Protein AF-A0A2V5UMM6-F1 (afdb_monomer)

Secondary structure (DSSP, 8-state):
------B----SS-GGGGGGGGG-TT-B--HHHHHHHHTSSS--EEEEEHHHHHHHHHH-----EEEEE-SSEEEEESS--

pLDDT: mean 70.71, std 19.83, range [33.72, 91.81]

Foldseek 3Di:
DDDQAADEDDDDDVPVCVVVPVPDPDRYDYNVRVVVVLPDPDKDKDKDFPVVVVCCVVPDPQDWDFPDDDPTITITISDDD

Nearest PDB structures (foldseek):
  5f15-assembly1_A  TM=7.119E-01  e=1.779E-03  Cupriavidus metallidurans CH34
  4xpl-assembly1_A  TM=7.220E-01  e=1.502E+00  Campylobacter jejuni subsp. jejuni PT14
  4xpk-assembly1_A  TM=7.169E-01  e=1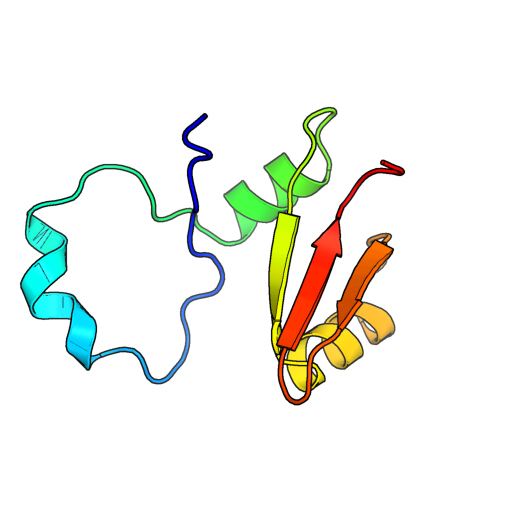.721E+00  Campylobacter jejuni subsp. jejuni PT14
  4zbp-assembly1_B  TM=4.934E-01  e=1.721E+00  Arabidopsis thaliana
  2oh1-assembly3_C  TM=5.429E-01  e=7.691E+00  Listeria monocytogenes serotype 4b str. F2365

Radius of gyration: 13.65 Å; Cα contacts (8 Å, |Δi|>4): 75; chains: 1; bounding box: 30×27×37 Å

Mean predicted aligned error: 10.33 Å

Solvent-accessible surface area (backbone atoms only — not comparable to full-atom values): 5323 Å² total; per-residue (Å²): 139,88,75,92,76,68,54,66,71,94,79,84,89,66,74,88,55,58,90,68,50,90,77,60,88,85,43,74,43,57,58,68,60,46,54,56,46,49,73,40,94,56,85,42,77,47,80,42,44,48,71,57,49,53,49,49,62,75,75,44,92,67,73,76,37,79,75,49,71,62,96,59,38,32,34,31,26,59,56,92,129

Sequence (81 aa):
MQRPVAVVGWKGNLQFGVEVNERSGGWMTDDASFWKRWNSPATVHMLTEKTTYEKLRSESSFKFRVVTQGLYDVLLSNKIT

Structure (mmCIF, N/CA/C/O backbone):
data_AF-A0A2V5UMM6-F1
#
_entry.id   AF-A0A2V5UMM6-F1
#
loop_
_atom_site.group_PDB
_atom_site.id
_atom_site.type_symbol
_atom_site.label_atom_id
_atom_site.label_alt_id
_atom_site.label_comp_id
_atom_site.label_asym_id
_atom_site.label_entity_id
_atom_site.label_seq_id
_atom_site.pdbx_PDB_ins_code
_atom_site.Cartn_x
_atom_site.Cartn_y
_atom_site.Cartn_z
_atom_site.occupancy
_atom_site.B_iso_or_equiv
_atom_site.auth_seq_id
_atom_site.auth_comp_id
_atom_site.auth_asym_id
_atom_site.auth_atom_id
_atom_site.pdbx_PDB_model_num
ATOM 1 N N . MET A 1 1 ? -17.531 -5.401 -14.723 1.00 41.81 1 MET A N 1
ATOM 2 C CA . MET A 1 1 ? -17.200 -4.276 -13.818 1.00 41.81 1 MET A CA 1
ATOM 3 C C . MET A 1 1 ? -15.785 -3.813 -14.125 1.00 41.81 1 MET A C 1
ATOM 5 O O . MET A 1 1 ? -14.882 -4.633 -14.053 1.00 41.81 1 MET A O 1
ATOM 9 N N . GLN A 1 2 ? -15.595 -2.549 -14.504 1.00 48.00 2 GLN A N 1
ATOM 10 C CA . GLN A 1 2 ? -14.272 -1.955 -14.731 1.00 48.00 2 GLN A CA 1
ATOM 11 C C . GLN A 1 2 ? -13.832 -1.245 -13.443 1.00 48.00 2 GLN A C 1
ATOM 13 O O . GLN A 1 2 ? -14.608 -0.479 -12.875 1.00 48.00 2 GLN A O 1
ATOM 18 N N . ARG A 1 3 ? -12.625 -1.537 -12.943 1.00 55.12 3 ARG A N 1
ATOM 19 C CA . ARG A 1 3 ? -12.037 -0.853 -11.781 1.00 55.12 3 ARG A CA 1
ATOM 20 C C . ARG A 1 3 ? -10.919 0.062 -12.287 1.00 55.12 3 ARG A C 1
ATOM 22 O O . ARG A 1 3 ? -10.050 -0.442 -12.996 1.00 55.12 3 ARG A O 1
ATOM 29 N N . PRO A 1 4 ? -10.923 1.365 -11.964 1.00 61.41 4 PRO A N 1
ATOM 30 C CA . PRO A 1 4 ? -9.852 2.256 -12.390 1.00 61.41 4 PRO A CA 1
ATOM 31 C C . PRO A 1 4 ? -8.546 1.851 -11.697 1.00 61.41 4 PRO A C 1
ATOM 33 O O . PRO A 1 4 ? -8.502 1.740 -10.470 1.00 61.41 4 PRO A O 1
ATOM 36 N N . VAL A 1 5 ? -7.498 1.619 -12.487 1.00 60.06 5 VAL A N 1
ATOM 37 C CA . VAL A 1 5 ? -6.130 1.388 -12.006 1.00 60.06 5 VAL A CA 1
ATOM 38 C C . VAL A 1 5 ? -5.371 2.703 -12.145 1.00 60.06 5 VAL A C 1
ATOM 40 O O . VAL A 1 5 ? -5.376 3.298 -13.219 1.00 60.06 5 VAL A O 1
ATOM 43 N N . ALA A 1 6 ? -4.750 3.161 -11.059 1.00 59.31 6 ALA A N 1
ATOM 44 C CA . ALA A 1 6 ? -3.904 4.350 -11.045 1.00 59.31 6 ALA A CA 1
ATOM 45 C C . ALA A 1 6 ? -2.475 3.959 -10.657 1.00 59.31 6 ALA A C 1
ATOM 47 O O . ALA A 1 6 ? -2.288 3.109 -9.784 1.00 59.31 6 ALA A O 1
ATOM 48 N N . VAL A 1 7 ? -1.486 4.572 -11.307 1.00 56.94 7 VAL A N 1
ATOM 49 C CA . VAL A 1 7 ? -0.056 4.331 -11.051 1.00 56.94 7 VAL A CA 1
ATOM 50 C C . VAL A 1 7 ? 0.487 5.438 -10.144 1.00 56.94 7 VAL A C 1
ATOM 52 O O . VAL A 1 7 ? 0.157 6.609 -10.340 1.00 56.94 7 VAL A O 1
ATOM 55 N N . VAL A 1 8 ? 1.292 5.058 -9.147 1.00 55.19 8 VAL A N 1
ATOM 56 C CA . VAL A 1 8 ? 1.810 5.926 -8.072 1.00 55.19 8 VAL A CA 1
ATOM 57 C C . VAL A 1 8 ? 3.287 5.606 -7.830 1.00 55.19 8 VAL A C 1
ATOM 59 O O . VAL A 1 8 ? 3.663 4.442 -7.947 1.00 55.19 8 VAL A O 1
ATOM 62 N N . GLY A 1 9 ? 4.118 6.595 -7.475 1.00 50.88 9 GLY A N 1
ATOM 63 C CA . GLY A 1 9 ? 5.520 6.366 -7.102 1.00 50.88 9 GLY A CA 1
ATOM 64 C C . GLY A 1 9 ? 6.438 6.153 -8.299 1.00 50.88 9 GLY A C 1
ATOM 65 O O . GLY A 1 9 ? 7.046 5.096 -8.456 1.00 50.88 9 GLY A O 1
ATOM 66 N N . TRP A 1 10 ? 6.537 7.154 -9.176 1.00 53.62 10 TRP A N 1
ATOM 67 C CA . TRP A 1 10 ? 7.306 7.061 -10.417 1.00 53.62 10 TRP A CA 1
ATOM 68 C C . TRP A 1 10 ? 8.802 7.326 -10.196 1.00 53.62 10 TRP A C 1
ATOM 70 O O . TRP A 1 10 ? 9.267 8.463 -10.266 1.00 53.62 10 TRP A O 1
ATOM 80 N N . LYS A 1 11 ? 9.588 6.263 -9.976 1.00 39.25 11 LYS A N 1
ATOM 81 C CA . LYS A 1 11 ? 11.039 6.298 -10.225 1.00 39.25 11 LYS A CA 1
ATOM 82 C C . LYS A 1 11 ? 11.587 4.915 -10.611 1.00 39.25 11 LYS A C 1
ATOM 84 O O . LYS A 1 11 ? 11.983 4.143 -9.748 1.00 39.25 11 LYS A O 1
ATOM 89 N N . GLY A 1 12 ? 11.653 4.639 -11.921 1.00 39.44 12 GLY A N 1
ATOM 90 C CA . GLY A 1 12 ? 12.473 3.558 -12.502 1.00 39.44 12 GLY A CA 1
ATOM 91 C C . GLY A 1 12 ? 11.754 2.576 -13.445 1.00 39.44 12 GLY A C 1
ATOM 92 O O . GLY A 1 12 ? 10.819 1.897 -13.048 1.00 39.44 12 GLY A O 1
ATOM 93 N N . ASN A 1 13 ? 12.267 2.474 -14.679 1.00 38.03 13 ASN A N 1
ATOM 94 C CA . ASN A 1 13 ? 12.154 1.384 -15.674 1.00 38.03 13 ASN A CA 1
ATOM 95 C C . ASN A 1 13 ? 10.925 1.190 -16.590 1.00 38.03 13 ASN A C 1
ATOM 97 O O . ASN A 1 13 ? 10.993 0.329 -17.463 1.00 38.03 13 ASN A O 1
ATOM 101 N N . LEU A 1 14 ? 9.883 2.027 -16.562 1.00 45.16 14 LEU A N 1
ATOM 102 C CA . LEU A 1 14 ? 8.819 2.011 -17.597 1.00 45.16 14 LEU A CA 1
ATOM 103 C C . LEU A 1 14 ? 8.894 3.201 -18.574 1.00 45.16 14 LEU A C 1
ATOM 105 O O . LEU A 1 14 ? 7.887 3.799 -18.944 1.00 45.16 14 LEU A O 1
ATOM 109 N N . GLN A 1 15 ? 10.104 3.530 -19.040 1.00 37.19 15 GLN A N 1
ATOM 110 C CA . GLN A 1 15 ? 10.319 4.548 -20.082 1.00 37.19 15 GLN A CA 1
ATOM 111 C C . GLN A 1 15 ? 9.783 4.117 -21.465 1.00 37.19 15 GLN A C 1
ATOM 113 O O . GLN A 1 15 ? 9.554 4.959 -22.324 1.00 37.19 15 GLN A O 1
ATOM 118 N N . PHE A 1 16 ? 9.480 2.828 -21.655 1.00 36.47 16 PHE A N 1
ATOM 119 C CA . PHE A 1 16 ? 8.901 2.291 -22.894 1.00 36.47 16 PHE A CA 1
ATOM 120 C C . PHE A 1 16 ? 7.400 2.574 -23.090 1.00 36.47 16 PHE A C 1
ATOM 122 O O . PHE A 1 16 ? 6.874 2.311 -24.164 1.00 36.47 16 PHE A O 1
ATOM 129 N N . GLY A 1 17 ? 6.699 3.117 -22.088 1.00 35.28 17 GLY A N 1
ATOM 130 C CA . GLY A 1 17 ? 5.275 3.472 -22.202 1.00 35.28 17 GLY A CA 1
ATOM 131 C C . GLY A 1 17 ? 5.001 4.959 -22.445 1.00 35.28 17 GLY A C 1
ATOM 132 O O . GLY A 1 17 ? 3.842 5.356 -22.526 1.00 35.28 17 GLY A O 1
ATOM 133 N N . VAL A 1 18 ? 6.040 5.800 -22.513 1.00 39.94 18 VAL A N 1
ATOM 134 C CA . VAL A 1 18 ? 5.885 7.266 -22.523 1.00 39.94 18 VAL A CA 1
ATOM 135 C C . VAL A 1 18 ? 5.355 7.789 -23.863 1.00 39.94 18 VAL A C 1
ATOM 137 O O . VAL A 1 18 ? 4.580 8.739 -23.857 1.00 39.94 18 VAL A O 1
ATOM 140 N N . GLU A 1 19 ? 5.630 7.126 -24.990 1.00 33.72 19 GLU A N 1
ATOM 141 C CA . GLU A 1 19 ? 5.059 7.536 -26.289 1.00 33.72 19 GLU A CA 1
ATOM 142 C C . GLU A 1 19 ? 3.549 7.249 -26.422 1.00 33.72 19 GLU A C 1
ATOM 144 O O . GLU A 1 19 ? 2.885 7.820 -27.283 1.00 33.72 19 GLU A O 1
ATOM 149 N N . VAL A 1 20 ? 2.961 6.423 -25.548 1.00 37.62 20 VAL A N 1
ATOM 150 C CA . VAL A 1 20 ? 1.516 6.107 -25.583 1.00 37.62 20 VAL A CA 1
ATOM 151 C C . VAL A 1 20 ? 0.694 7.050 -24.680 1.00 37.62 20 VAL A C 1
ATOM 153 O O . VAL A 1 20 ? -0.533 7.111 -24.779 1.00 37.62 20 VAL A O 1
ATOM 156 N N . ASN A 1 21 ? 1.350 7.835 -23.818 1.00 38.28 21 ASN A N 1
ATOM 157 C CA . ASN A 1 21 ? 0.706 8.511 -22.686 1.00 38.28 21 ASN A CA 1
ATOM 158 C C . ASN A 1 21 ? 0.216 9.940 -22.934 1.00 38.28 21 ASN A C 1
ATOM 160 O O . ASN A 1 21 ? -0.528 10.455 -22.101 1.00 38.28 21 ASN A O 1
ATOM 164 N N . GLU A 1 22 ? 0.511 10.563 -24.075 1.00 37.84 22 GLU A N 1
ATOM 165 C CA . GLU A 1 22 ? -0.102 11.859 -24.414 1.00 37.84 22 GLU A CA 1
ATOM 166 C C . GLU A 1 22 ? -1.610 11.748 -24.732 1.00 37.84 22 GLU A C 1
ATOM 168 O O . GLU A 1 22 ? -2.293 12.761 -24.864 1.00 37.84 22 GLU A O 1
ATOM 173 N N . ARG A 1 23 ? -2.172 10.527 -24.815 1.00 37.59 23 ARG A N 1
ATOM 174 C CA . ARG A 1 23 ? -3.587 10.288 -25.169 1.00 37.59 23 ARG A CA 1
ATOM 175 C C . ARG A 1 23 ? -4.513 9.835 -24.035 1.00 37.59 23 ARG A C 1
ATOM 177 O O . ARG A 1 23 ? -5.709 9.700 -24.278 1.00 37.59 23 ARG A O 1
ATOM 184 N N . SER A 1 24 ? -4.031 9.637 -22.809 1.00 39.84 24 SER A N 1
ATOM 185 C CA . SER A 1 24 ? -4.830 8.975 -21.762 1.00 39.84 24 SER A CA 1
ATOM 186 C C . SER A 1 24 ? -4.938 9.841 -20.506 1.00 39.84 24 SER A C 1
ATOM 188 O O . SER A 1 24 ? -4.090 9.777 -19.622 1.00 39.84 24 SER A O 1
ATOM 190 N N . GLY A 1 25 ? -5.979 10.670 -20.419 1.00 38.22 25 GLY A N 1
ATOM 191 C CA . GLY A 1 25 ? -6.233 11.547 -19.273 1.00 38.22 25 GLY A CA 1
ATOM 192 C C . GLY A 1 25 ? -6.516 10.796 -17.961 1.00 38.22 25 GLY A C 1
ATOM 193 O O . GLY A 1 25 ? -7.369 9.915 -17.909 1.00 38.22 25 GLY A O 1
ATOM 194 N N . GLY A 1 26 ? -5.838 11.193 -16.877 1.00 48.06 26 GLY A N 1
ATOM 195 C CA . GLY A 1 26 ? -6.383 11.109 -15.511 1.00 48.06 26 GLY A CA 1
ATOM 196 C C . GLY A 1 26 ? -6.008 9.923 -14.604 1.00 48.06 26 GLY A C 1
ATOM 197 O O . GLY A 1 26 ? -6.593 9.810 -13.531 1.00 48.06 26 GLY A O 1
ATOM 198 N N . TRP A 1 27 ? -5.068 9.046 -14.968 1.00 50.53 27 TRP A N 1
ATOM 199 C CA . TRP A 1 27 ? -4.727 7.826 -14.194 1.00 50.53 27 TRP A CA 1
ATOM 200 C C . TRP A 1 27 ? -3.361 7.875 -13.486 1.00 50.53 27 TRP A C 1
ATOM 202 O O . TRP A 1 27 ? -2.959 6.903 -12.842 1.00 50.53 27 TRP A O 1
ATOM 212 N N . MET A 1 28 ? -2.662 9.008 -13.560 1.00 51.81 28 MET A N 1
ATOM 213 C CA . MET A 1 28 ? -1.450 9.263 -12.780 1.00 51.81 28 MET A CA 1
ATOM 214 C C . MET A 1 28 ? -1.807 10.109 -11.560 1.00 51.81 28 MET A C 1
ATOM 216 O O . MET A 1 28 ? -2.418 11.168 -11.688 1.00 51.81 28 MET A O 1
ATOM 220 N N . THR A 1 29 ? -1.437 9.632 -10.375 1.00 64.25 29 THR A N 1
ATOM 221 C CA . THR A 1 29 ? -1.605 10.353 -9.110 1.00 64.25 29 THR A CA 1
ATOM 222 C C . THR A 1 29 ? -0.229 10.476 -8.465 1.00 64.25 29 THR A C 1
ATOM 224 O O . THR A 1 29 ? 0.540 9.517 -8.459 1.00 64.25 29 THR A O 1
ATOM 227 N N . ASP A 1 30 ? 0.092 11.656 -7.944 1.00 73.62 30 ASP A N 1
ATOM 228 C CA . ASP A 1 30 ? 1.314 11.856 -7.170 1.00 73.6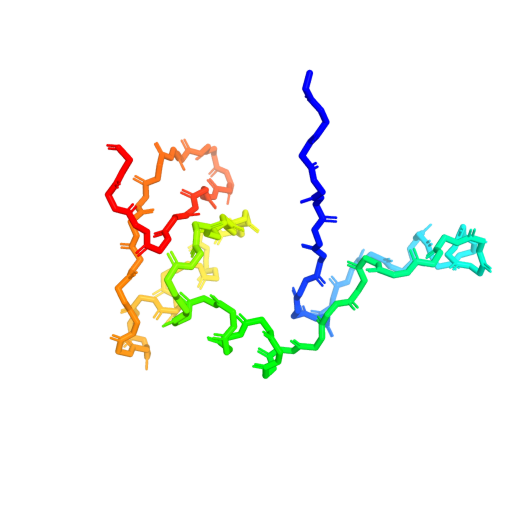2 30 ASP A CA 1
ATOM 229 C C . ASP A 1 30 ? 1.253 11.114 -5.823 1.00 73.62 30 ASP A C 1
ATOM 231 O O . ASP A 1 30 ? 0.179 10.761 -5.322 1.00 73.62 30 ASP A O 1
ATOM 235 N N . ASP A 1 31 ? 2.415 10.899 -5.213 1.00 72.25 31 ASP A N 1
ATOM 236 C CA . ASP A 1 31 ? 2.540 10.128 -3.976 1.00 72.25 31 ASP A CA 1
ATOM 237 C C . ASP A 1 31 ? 1.694 10.714 -2.835 1.00 72.25 31 ASP A C 1
ATOM 239 O O . ASP A 1 31 ? 1.052 9.970 -2.090 1.00 72.25 31 ASP A O 1
ATOM 243 N N . ALA A 1 32 ? 1.625 12.044 -2.708 1.00 77.56 32 ALA A N 1
ATOM 244 C CA . ALA A 1 32 ? 0.852 12.689 -1.649 1.00 77.56 32 ALA A CA 1
ATOM 245 C C . ALA A 1 32 ? -0.657 12.476 -1.847 1.00 77.56 32 ALA A C 1
ATOM 247 O O . ALA A 1 32 ? -1.371 12.128 -0.899 1.00 77.56 32 ALA A O 1
ATOM 248 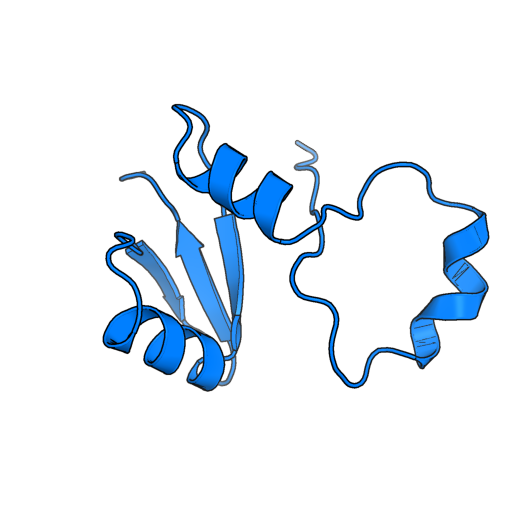N N . SER A 1 33 ? -1.142 12.618 -3.082 1.00 79.75 33 SER A N 1
ATOM 249 C CA . SER A 1 33 ? -2.529 12.335 -3.456 1.00 79.75 33 SER A CA 1
ATOM 250 C C . SER A 1 33 ? -2.899 10.871 -3.212 1.00 79.75 33 SER A C 1
ATOM 252 O O . SER A 1 33 ? -3.990 10.585 -2.701 1.00 79.75 33 SER A O 1
ATOM 254 N N . PHE A 1 34 ? -1.990 9.937 -3.499 1.00 81.62 34 PHE A N 1
ATOM 255 C CA . PHE A 1 34 ? -2.205 8.524 -3.205 1.00 81.62 34 PHE A CA 1
ATOM 256 C C . PHE A 1 34 ? -2.317 8.269 -1.710 1.00 81.62 34 PHE A C 1
ATOM 258 O O . PHE A 1 34 ? -3.307 7.681 -1.279 1.00 81.62 34 PHE A O 1
ATOM 265 N N . TRP A 1 35 ? -1.361 8.739 -0.905 1.00 83.75 35 TRP A N 1
ATOM 266 C CA . TRP A 1 35 ? -1.379 8.499 0.539 1.00 83.75 35 TRP A CA 1
ATOM 267 C C . TRP A 1 35 ? -2.569 9.178 1.220 1.00 83.75 35 TRP A C 1
ATOM 269 O O . TRP A 1 35 ? -3.166 8.606 2.136 1.00 83.75 35 TRP A O 1
ATOM 279 N N . LYS A 1 36 ? -3.004 10.348 0.736 1.00 85.12 36 LYS A N 1
ATOM 280 C CA . LYS A 1 36 ? -4.259 10.971 1.177 1.00 85.12 36 LYS A CA 1
ATOM 281 C C . LYS A 1 36 ? -5.458 10.057 0.910 1.00 85.12 36 LYS A C 1
ATOM 283 O O . LYS A 1 36 ? -6.312 9.886 1.779 1.00 85.12 36 LYS A O 1
ATOM 288 N N . ARG A 1 37 ? -5.514 9.433 -0.270 1.00 84.12 37 ARG A N 1
ATOM 289 C CA . ARG A 1 37 ? -6.582 8.493 -0.636 1.00 84.12 37 ARG A CA 1
ATOM 290 C C . ARG A 1 37 ? -6.478 7.172 0.129 1.00 84.12 37 ARG A C 1
ATOM 292 O O . ARG A 1 37 ? -7.504 6.653 0.562 1.00 84.12 37 ARG A O 1
ATOM 299 N N . TRP A 1 38 ? -5.269 6.668 0.357 1.00 86.00 38 TRP A N 1
ATOM 300 C CA . TRP A 1 38 ? -4.990 5.468 1.148 1.00 86.00 38 TRP A CA 1
ATOM 301 C C . TRP A 1 38 ? -5.517 5.592 2.584 1.00 86.00 38 TRP A C 1
ATOM 303 O O . TRP A 1 38 ? -6.085 4.645 3.120 1.00 86.00 38 TRP A O 1
ATOM 313 N N . ASN A 1 39 ? -5.410 6.779 3.187 1.00 86.50 39 ASN A N 1
ATOM 314 C CA . ASN A 1 39 ? -5.932 7.059 4.530 1.00 86.50 39 ASN A CA 1
ATOM 315 C C . ASN A 1 39 ? -7.413 7.473 4.557 1.00 86.50 39 ASN A C 1
ATOM 317 O O . ASN A 1 39 ? -7.966 7.732 5.625 1.00 86.50 39 ASN A O 1
ATOM 321 N N . SER A 1 40 ? -8.076 7.533 3.403 1.00 86.06 40 SER A N 1
ATOM 322 C CA . SER A 1 40 ? -9.491 7.891 3.330 1.00 86.06 40 SER A CA 1
ATOM 323 C C . SER A 1 40 ? -10.413 6.713 3.706 1.00 86.06 40 SER A C 1
ATOM 325 O O . SER A 1 40 ? -9.974 5.567 3.871 1.00 86.06 40 SER A O 1
ATOM 327 N N . PRO A 1 41 ? -11.731 6.949 3.829 1.00 86.44 41 PRO A N 1
ATOM 328 C CA . PRO A 1 41 ? -12.709 5.871 3.965 1.00 86.44 41 PRO A CA 1
ATOM 329 C C . PRO A 1 41 ? -12.778 4.937 2.746 1.00 86.44 41 PRO A C 1
ATOM 331 O O . PRO A 1 41 ? -13.274 3.823 2.885 1.00 86.44 41 PRO A O 1
ATOM 334 N N . ALA A 1 42 ? -12.282 5.361 1.577 1.00 84.44 42 ALA A N 1
ATOM 335 C CA . ALA A 1 42 ? -12.346 4.572 0.352 1.00 84.44 42 ALA A CA 1
ATOM 336 C C . ALA A 1 42 ? -11.432 3.339 0.411 1.00 84.44 42 ALA A C 1
ATOM 338 O O . ALA A 1 42 ? -10.322 3.396 0.941 1.00 84.44 42 ALA A O 1
ATOM 339 N N . THR A 1 43 ? -11.878 2.238 -0.195 1.00 84.88 43 THR A N 1
ATOM 340 C CA . THR A 1 43 ? -11.036 1.055 -0.406 1.00 84.88 43 THR A CA 1
ATOM 341 C C . THR A 1 43 ? -10.049 1.325 -1.537 1.00 84.88 43 THR A C 1
ATOM 343 O O . THR A 1 43 ? -10.445 1.597 -2.672 1.00 84.88 43 THR A O 1
ATOM 346 N N . VAL A 1 44 ? -8.761 1.230 -1.226 1.00 85.50 44 VAL A N 1
ATOM 347 C CA . VAL A 1 44 ? -7.648 1.438 -2.153 1.00 85.50 44 VAL A CA 1
ATOM 348 C C . VAL A 1 44 ? -6.795 0.181 -2.170 1.00 85.50 44 VAL A C 1
ATOM 350 O O . 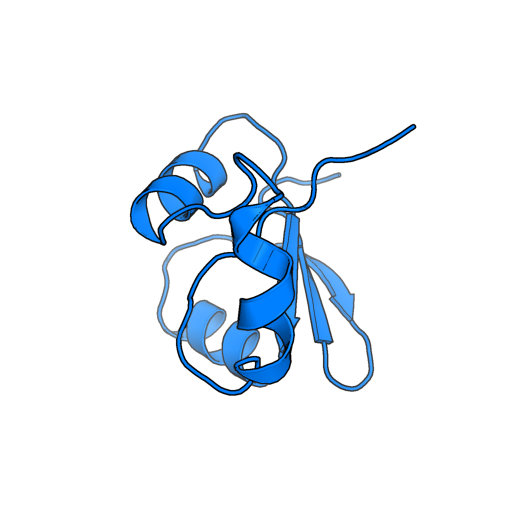VAL A 1 44 ? -6.487 -0.379 -1.119 1.00 85.50 44 VAL A O 1
ATOM 353 N N . HIS A 1 45 ? -6.414 -0.242 -3.373 1.00 85.25 45 HIS A N 1
ATOM 354 C CA . HIS A 1 45 ? -5.495 -1.352 -3.574 1.00 85.25 45 HIS A CA 1
ATOM 355 C C . HIS A 1 45 ? -4.189 -0.839 -4.168 1.00 85.25 45 HIS A C 1
ATOM 357 O O . HIS A 1 45 ? -4.203 0.086 -4.979 1.00 85.25 45 HIS A O 1
ATOM 363 N N . MET A 1 46 ? -3.080 -1.460 -3.782 1.00 85.31 46 MET A N 1
ATOM 364 C CA . MET A 1 46 ? -1.757 -1.183 -4.333 1.00 85.31 46 MET A CA 1
ATOM 365 C C . MET A 1 46 ? -1.101 -2.495 -4.729 1.00 85.31 46 MET A C 1
ATOM 367 O O . MET A 1 46 ? -0.961 -3.385 -3.895 1.00 85.31 46 MET A O 1
ATOM 371 N N . LEU A 1 47 ? -0.704 -2.606 -5.992 1.00 84.50 47 LEU A N 1
ATOM 372 C CA . LEU A 1 47 ? 0.172 -3.670 -6.459 1.00 84.50 47 LEU A CA 1
ATOM 373 C C . LEU A 1 47 ? 1.599 -3.126 -6.451 1.00 84.50 47 LEU A C 1
ATOM 375 O O . LEU A 1 47 ? 1.850 -2.059 -7.006 1.00 84.50 47 LEU A O 1
ATOM 379 N N . THR A 1 48 ? 2.510 -3.822 -5.787 1.00 83.81 48 THR A N 1
ATOM 380 C CA . THR A 1 48 ? 3.907 -3.399 -5.672 1.00 83.81 48 THR A CA 1
ATOM 381 C C . THR A 1 48 ? 4.829 -4.609 -5.594 1.00 83.81 48 THR A C 1
ATOM 383 O O . THR A 1 48 ? 4.378 -5.710 -5.286 1.00 83.8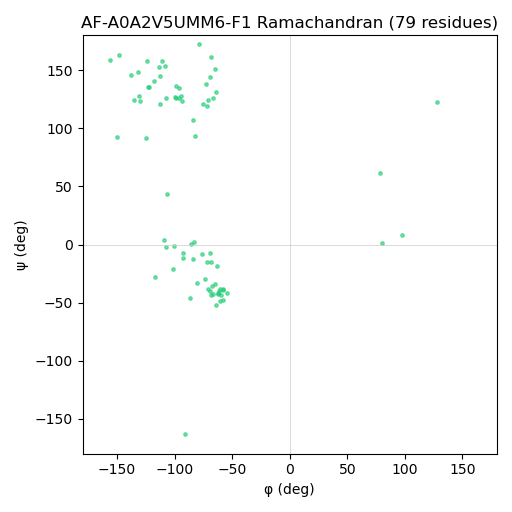1 48 THR A O 1
ATOM 386 N N . GLU A 1 49 ? 6.120 -4.413 -5.834 1.00 86.94 49 GLU A N 1
ATOM 387 C CA . GLU A 1 49 ? 7.127 -5.451 -5.628 1.00 86.94 49 GLU A CA 1
ATOM 388 C C . GLU A 1 49 ? 7.243 -5.824 -4.143 1.00 86.94 49 GLU A C 1
ATOM 390 O O . GLU A 1 49 ? 7.083 -4.985 -3.249 1.00 86.94 49 GLU A O 1
ATOM 395 N N . LYS A 1 50 ? 7.617 -7.074 -3.855 1.00 87.62 50 LYS A N 1
ATOM 396 C CA . LYS A 1 50 ? 7.879 -7.537 -2.480 1.00 87.62 50 LYS A CA 1
ATOM 397 C C . LYS A 1 50 ? 8.898 -6.673 -1.740 1.00 87.62 50 LYS A C 1
ATOM 399 O O . LYS A 1 50 ? 8.705 -6.369 -0.570 1.00 87.62 50 LYS A O 1
ATOM 404 N N . THR A 1 51 ? 9.973 -6.275 -2.412 1.00 87.31 51 THR A N 1
ATOM 405 C CA . THR A 1 51 ? 11.049 -5.449 -1.841 1.00 87.31 51 THR A CA 1
ATOM 406 C C . THR A 1 51 ? 10.531 -4.080 -1.401 1.00 87.31 51 THR A C 1
ATOM 408 O O . THR A 1 51 ? 10.857 -3.615 -0.310 1.00 87.31 51 THR A O 1
ATOM 411 N N . THR A 1 52 ? 9.683 -3.458 -2.220 1.00 85.25 52 THR A N 1
ATOM 412 C CA . THR A 1 52 ? 9.018 -2.190 -1.910 1.00 85.25 52 THR A CA 1
ATOM 413 C C . THR A 1 52 ? 8.027 -2.353 -0.763 1.00 85.25 52 THR A C 1
ATOM 415 O O . THR A 1 52 ? 8.020 -1.531 0.152 1.00 85.25 52 THR A O 1
ATOM 418 N N . TYR A 1 53 ? 7.244 -3.437 -0.750 1.00 87.69 53 TYR A N 1
ATOM 419 C CA . TYR A 1 53 ? 6.360 -3.747 0.374 1.00 87.69 53 TYR A CA 1
ATOM 420 C C . TYR A 1 53 ? 7.123 -3.888 1.697 1.00 87.69 53 TYR A C 1
ATOM 422 O O . TYR A 1 53 ? 6.723 -3.279 2.686 1.00 87.69 53 TYR A O 1
ATOM 430 N N . GLU A 1 54 ? 8.221 -4.645 1.727 1.00 89.31 54 GLU A N 1
ATOM 431 C CA . GLU A 1 54 ? 8.989 -4.847 2.961 1.00 89.31 54 GLU A CA 1
ATOM 432 C C . GLU A 1 54 ? 9.575 -3.536 3.496 1.00 89.31 54 GLU A C 1
ATOM 434 O O . GLU A 1 54 ? 9.459 -3.276 4.693 1.00 89.31 54 GLU A O 1
ATOM 439 N N . LYS A 1 55 ? 10.102 -2.665 2.621 1.00 85.56 55 LYS A N 1
ATOM 440 C CA . LYS A 1 55 ? 10.563 -1.320 3.013 1.00 85.56 55 LYS A CA 1
ATOM 441 C C . LYS A 1 55 ? 9.429 -0.474 3.591 1.00 85.56 55 LYS A C 1
ATOM 443 O O . LYS A 1 55 ? 9.556 0.085 4.677 1.00 85.56 55 LYS A O 1
ATOM 448 N N . LEU A 1 56 ? 8.285 -0.422 2.904 1.00 84.19 56 LEU A N 1
ATOM 449 C CA . LEU A 1 56 ? 7.111 0.319 3.378 1.00 84.19 56 LEU A CA 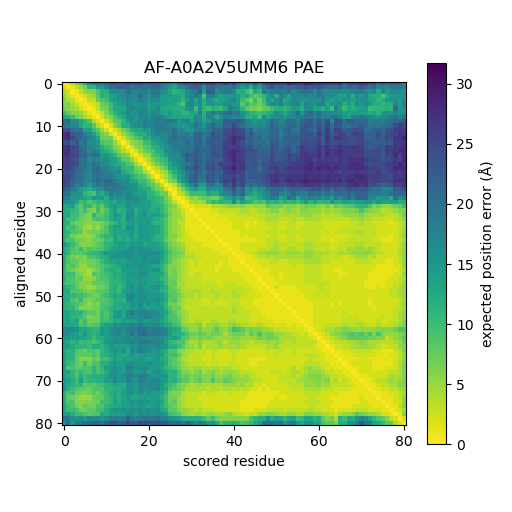1
ATOM 450 C C . LEU A 1 56 ? 6.605 -0.213 4.723 1.00 84.19 56 LEU A C 1
ATOM 452 O O . LEU A 1 56 ? 6.199 0.570 5.583 1.00 84.19 56 LEU A O 1
ATOM 456 N N . ARG A 1 57 ? 6.640 -1.534 4.920 1.00 85.38 57 ARG A N 1
ATOM 457 C CA . ARG A 1 57 ? 6.238 -2.192 6.165 1.00 85.38 57 ARG A CA 1
ATOM 458 C C . ARG A 1 57 ? 7.185 -1.872 7.321 1.00 85.38 57 ARG A C 1
ATOM 460 O O . ARG A 1 57 ? 6.711 -1.768 8.448 1.00 85.38 57 ARG A O 1
ATOM 467 N N . SER A 1 58 ? 8.489 -1.737 7.070 1.00 84.62 58 SER A N 1
ATOM 468 C CA . SER A 1 58 ? 9.468 -1.399 8.111 1.00 84.62 58 SER A CA 1
ATOM 469 C C . SER A 1 58 ? 9.527 0.092 8.437 1.00 84.62 58 SER A C 1
ATOM 471 O O . SER A 1 58 ? 9.805 0.448 9.577 1.00 84.62 58 SER A O 1
ATOM 473 N N . GLU A 1 59 ? 9.296 0.959 7.450 1.00 80.44 59 GLU A N 1
ATOM 474 C CA . GLU A 1 59 ? 9.562 2.400 7.571 1.00 80.44 59 GLU A CA 1
ATOM 475 C C . GLU A 1 59 ? 8.307 3.244 7.825 1.00 80.44 59 GLU A C 1
ATOM 477 O O . GLU A 1 59 ? 8.416 4.364 8.322 1.00 80.44 59 GLU A O 1
ATOM 482 N N . SER A 1 60 ? 7.112 2.742 7.500 1.00 79.44 60 SER A N 1
ATOM 483 C CA . SER A 1 60 ? 5.876 3.519 7.636 1.00 79.44 60 SER A CA 1
ATOM 484 C C . SER A 1 60 ? 4.990 3.048 8.789 1.00 79.44 60 SER A C 1
ATOM 486 O O . SER A 1 60 ? 4.967 1.881 9.169 1.00 79.44 60 SER A O 1
ATOM 488 N N . SER A 1 61 ? 4.186 3.972 9.316 1.00 81.81 61 SER A N 1
ATOM 489 C CA . SER A 1 61 ? 3.122 3.681 10.284 1.00 81.81 61 SER A CA 1
ATOM 490 C C . SER A 1 61 ? 1.818 3.216 9.622 1.00 81.81 61 SER A C 1
ATOM 492 O O . SER A 1 61 ? 0.816 2.982 10.309 1.00 81.81 61 SER A O 1
ATOM 494 N N . PHE A 1 62 ? 1.795 3.088 8.289 1.00 81.75 62 PHE A N 1
ATOM 495 C CA . PHE A 1 62 ? 0.601 2.690 7.560 1.00 81.75 62 PHE A CA 1
ATOM 496 C C . PHE A 1 62 ? 0.294 1.210 7.771 1.00 81.75 62 PHE A C 1
ATOM 498 O O . PHE A 1 62 ? 1.158 0.336 7.735 1.00 81.75 62 PHE A O 1
ATOM 505 N N . LYS A 1 63 ? -0.993 0.913 7.957 1.00 83.81 63 LYS A N 1
ATOM 506 C CA . LYS A 1 63 ? -1.470 -0.466 8.046 1.00 83.81 63 LYS A CA 1
ATOM 507 C C . LYS A 1 63 ? -1.697 -1.004 6.638 1.00 83.81 63 LYS A C 1
ATOM 509 O O . LYS A 1 63 ? -2.670 -0.633 5.985 1.00 83.81 63 LYS A O 1
ATOM 514 N N . PHE A 1 64 ? -0.818 -1.896 6.198 1.00 88.38 64 PHE A N 1
ATOM 515 C CA . PHE A 1 64 ? -0.984 -2.646 4.956 1.00 88.38 64 PHE A CA 1
ATOM 516 C C . PHE A 1 64 ? -1.589 -4.013 5.238 1.00 88.38 64 PHE A C 1
ATOM 518 O O .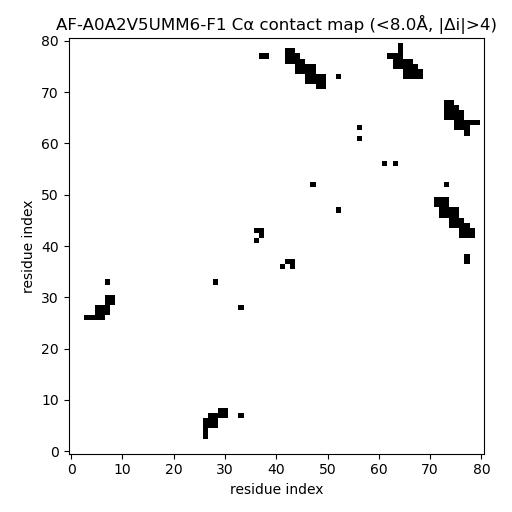 PHE A 1 64 ? -1.141 -4.725 6.137 1.00 88.38 64 PHE A O 1
ATOM 525 N N . ARG A 1 65 ? -2.582 -4.406 4.442 1.00 88.62 65 ARG A N 1
ATOM 526 C CA . ARG A 1 65 ? -3.122 -5.766 4.457 1.00 88.62 65 ARG A CA 1
ATOM 527 C C . ARG A 1 65 ? -2.777 -6.449 3.152 1.00 88.62 65 ARG A C 1
ATOM 529 O O . ARG A 1 65 ? -3.171 -5.960 2.100 1.00 88.62 65 ARG A O 1
ATOM 536 N N . VAL A 1 66 ? -2.057 -7.562 3.226 1.00 91.81 66 VAL A N 1
ATOM 537 C CA . VAL A 1 66 ? -1.765 -8.389 2.052 1.00 91.81 66 VAL A CA 1
ATOM 538 C C . VAL A 1 66 ? -3.044 -9.106 1.638 1.00 91.81 66 VAL A C 1
ATOM 540 O O . VAL A 1 66 ? -3.615 -9.859 2.420 1.00 91.81 66 VAL A O 1
ATOM 543 N N . VAL A 1 67 ? -3.501 -8.839 0.418 1.00 90.50 67 VAL A N 1
ATOM 544 C CA . VAL A 1 67 ? -4.645 -9.517 -0.205 1.00 90.50 67 VAL A CA 1
ATOM 545 C C . VAL A 1 67 ? -4.173 -10.791 -0.896 1.00 90.50 67 VAL A C 1
ATOM 547 O O . VAL A 1 67 ? -4.779 -11.846 -0.749 1.00 90.50 67 VAL A O 1
ATOM 550 N N . THR A 1 68 ? -3.079 -10.695 -1.653 1.00 89.88 68 THR A N 1
ATOM 551 C CA . THR A 1 68 ? -2.413 -11.837 -2.282 1.00 89.88 68 THR A CA 1
ATOM 552 C C . THR A 1 68 ? -0.948 -11.510 -2.550 1.00 89.88 68 THR A C 1
ATOM 554 O O . THR A 1 68 ? -0.563 -10.339 -2.618 1.00 89.88 68 THR A O 1
ATOM 557 N N . GLN A 1 69 ? -0.133 -12.545 -2.706 1.00 91.19 69 GLN A N 1
ATOM 558 C CA . GLN A 1 69 ? 1.291 -12.436 -2.970 1.00 91.19 69 GLN A CA 1
ATOM 559 C C . GLN A 1 69 ? 1.677 -13.412 -4.082 1.00 91.19 69 GLN A C 1
ATOM 561 O O . GLN A 1 69 ? 1.421 -14.610 -3.990 1.00 91.19 69 GLN A O 1
ATOM 566 N N . GLY A 1 70 ? 2.292 -12.880 -5.137 1.00 85.56 70 GLY A N 1
ATOM 567 C CA . GLY A 1 70 ? 2.881 -13.651 -6.227 1.00 85.56 70 GLY A CA 1
ATOM 568 C C . GLY A 1 70 ? 4.352 -13.975 -5.964 1.00 85.56 70 GLY A C 1
ATOM 569 O O . GLY A 1 70 ? 4.846 -13.857 -4.842 1.00 85.56 70 GLY A O 1
ATOM 570 N N . LEU A 1 71 ? 5.090 -14.368 -7.004 1.00 87.81 71 LEU A N 1
ATOM 571 C CA . LEU A 1 71 ? 6.536 -14.610 -6.902 1.00 87.81 71 LEU A CA 1
ATOM 572 C C . LEU A 1 71 ? 7.325 -13.311 -6.678 1.00 87.81 71 LEU A C 1
ATOM 574 O O . LEU A 1 71 ? 8.215 -13.296 -5.826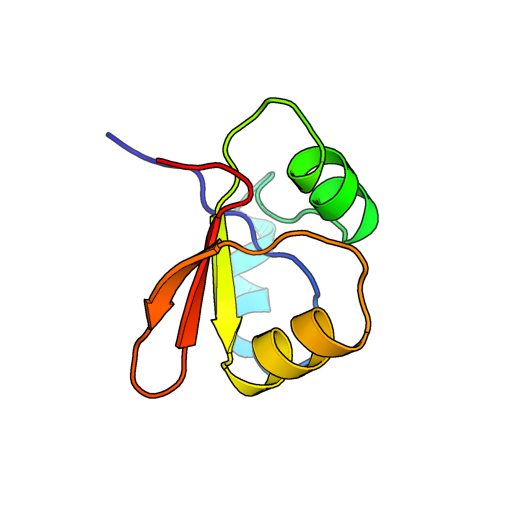 1.00 87.81 71 LEU A O 1
ATOM 578 N N . TYR A 1 72 ? 6.932 -12.226 -7.349 1.00 86.06 72 TYR A N 1
ATOM 579 C CA . TYR A 1 72 ? 7.630 -10.932 -7.325 1.00 86.06 72 TYR A CA 1
ATOM 580 C C . TYR A 1 72 ? 6.785 -9.799 -6.737 1.00 86.06 72 TYR A C 1
ATOM 582 O O . TYR A 1 72 ? 7.329 -8.907 -6.088 1.00 86.06 72 TYR A O 1
ATOM 590 N N . ASP A 1 73 ? 5.461 -9.899 -6.861 1.00 87.75 73 ASP A N 1
ATOM 591 C CA . ASP A 1 73 ? 4.538 -8.826 -6.494 1.00 87.75 73 ASP A CA 1
ATOM 592 C C . ASP A 1 73 ? 3.689 -9.158 -5.267 1.00 87.75 73 ASP A C 1
ATOM 594 O O . ASP A 1 73 ? 3.455 -10.321 -4.919 1.00 87.75 73 ASP A O 1
ATOM 598 N N . VAL A 1 74 ? 3.190 -8.109 -4.625 1.00 88.00 74 VAL A N 1
ATOM 599 C CA . VAL A 1 74 ? 2.271 -8.147 -3.493 1.00 88.00 74 VAL A CA 1
ATOM 600 C C . VAL A 1 74 ? 1.122 -7.191 -3.779 1.00 88.00 74 VAL A C 1
ATOM 602 O O . VAL A 1 74 ? 1.333 -6.015 -4.079 1.00 88.00 74 VAL A O 1
ATOM 605 N N . LEU A 1 75 ? -0.105 -7.694 -3.656 1.00 88.31 75 LEU A N 1
ATOM 606 C CA . LEU A 1 75 ? -1.304 -6.871 -3.668 1.00 88.31 75 LEU A CA 1
ATOM 607 C C . LEU A 1 75 ? -1.680 -6.514 -2.232 1.00 88.31 75 LEU A C 1
ATOM 609 O O . LEU A 1 75 ? -1.916 -7.394 -1.402 1.00 88.31 75 LEU A O 1
ATOM 613 N N . LEU A 1 76 ? -1.785 -5.220 -1.961 1.00 89.31 76 LEU A N 1
ATOM 614 C CA . LEU A 1 76 ? -2.121 -4.660 -0.661 1.00 89.31 76 LEU A CA 1
ATOM 615 C C . LEU A 1 76 ? -3.476 -3.955 -0.697 1.00 89.31 76 LEU A C 1
ATOM 617 O O . LEU A 1 76 ? -3.876 -3.417 -1.728 1.00 89.31 76 LEU A O 1
ATOM 621 N N . SER A 1 77 ? -4.140 -3.901 0.454 1.00 89.81 77 SER A N 1
ATOM 622 C CA . SER A 1 77 ? -5.352 -3.120 0.699 1.00 89.81 77 SER A CA 1
ATOM 623 C C . SER A 1 77 ? -5.228 -2.307 1.987 1.00 89.81 77 SER A C 1
ATOM 625 O O . SER A 1 77 ? -4.581 -2.729 2.953 1.00 89.81 77 SER A O 1
ATOM 627 N N . ASN A 1 78 ? -5.876 -1.142 2.009 1.00 89.81 78 ASN A N 1
ATOM 628 C CA . ASN A 1 78 ? -5.996 -0.295 3.196 1.00 89.81 78 ASN A CA 1
ATOM 629 C C . ASN A 1 78 ? -7.157 -0.711 4.130 1.00 89.81 78 ASN A C 1
ATOM 631 O O . ASN A 1 78 ? -7.232 -0.234 5.266 1.00 89.81 78 ASN A O 1
ATOM 635 N N . LYS A 1 79 ? -8.072 -1.587 3.687 1.00 85.81 79 LYS A N 1
ATOM 636 C CA . LYS A 1 79 ? -9.249 -2.042 4.456 1.00 85.81 79 LYS A CA 1
ATOM 637 C C . LYS A 1 79 ? -9.289 -3.563 4.602 1.00 85.81 79 LYS A C 1
ATOM 639 O O . LYS A 1 79 ? -8.685 -4.298 3.826 1.00 85.81 79 LYS A O 1
ATOM 644 N N . ILE A 1 80 ? -10.009 -4.027 5.627 1.00 72.00 80 ILE A N 1
ATOM 645 C CA . ILE A 1 80 ? -10.436 -5.430 5.722 1.00 72.00 80 ILE A CA 1
ATOM 646 C C . ILE A 1 80 ? -11.513 -5.606 4.655 1.00 72.00 80 ILE A C 1
ATOM 648 O O . ILE A 1 80 ? -12.445 -4.803 4.615 1.00 72.00 80 ILE A O 1
ATOM 652 N N . THR A 1 81 ? -11.318 -6.570 3.761 1.00 58.69 81 THR A N 1
ATOM 653 C CA . THR A 1 81 ? -12.313 -6.927 2.740 1.00 58.69 81 THR A CA 1
ATOM 654 C C . THR A 1 81 ? -13.184 -8.046 3.275 1.00 58.69 81 THR A C 1
ATOM 656 O O . THR A 1 81 ? -12.640 -8.843 4.074 1.00 58.69 81 THR A O 1
#

=== Feature glossary ===
The record interleaves many kinds of information about one protein. Here is each kind framed as the question it answers.

Q: What does the local fold look like, residue by residue?
A: A 3Di character summarizes, for each residue, the relative orientation of the Cα frame of its nearest spatial neighbor. Because it encodes fold topology rather than chemistry, 3Di alignments detect remote structural similarity that sequence alignment misses.

Q: Which residues are in helices, strands, or loops?
A: Secondary structure is the local, repeating backbone conformation. DSSP classifies it into eight states by reading the hydrogen-bond network: three helix types (H, G, I), two β types (E, B), two non-regular types (T, S), and unstructured coil (-).

Q: How big and how compact is the whole molecule?
A: Three whole-structure scalars: the radius of gyration (RMS distance of Cα from centroid, in Å), the count of Cα–Cα contacts (pairs closer than 8 Å and separated by more than four residues in sequence — i.e. tertiary, not local, contacts), and the bounding-box dimensions. Together they distinguish compact globular folds from extended fibres or disordered chains.

Q: How confident is the AlphaFold model at each residue?
A: For AlphaFold models, the B-factor field carries pLDDT — the model's own estimate of local accuracy on a 0–100 scale. Regions with pLDDT<50 should be treated as essentially unmodeled; they often correspond to intrinsically disordered segments.

Q: What family and function is it annotated with?
A: Functional annotations link the protein to curated databases. InterPro entries identify conserved domains and families by matching the sequence against member-database signatures (Pfam, PROSITE, CDD, …). Gene Ontology (GO) terms describe molecular function, biological process, and cellular component in a controlled vocabulary. CATH places the structure in a hierarchical fold classification (Class/Architecture/Topology/Homologous-superfamily). The organism is the source species.

Q: What known structures does this most resemble?
A: Nearest PDB neighbors are the top structural matches found by Foldseek when searching this structure against the entire Protein Data Bank. Each hit reports a TM-score (0 to 1; >0.5 almost always implies the same fold) and an E-value. These are *structural* homologs — they may share no detectable sequence similarity.

Q: Which residues are buried vs exposed?
A: Solvent-accessible surface area (SASA) is the area in Å² traced out by the centre of a 1.4 Å probe sphere (a water molecule) rolled over the protein's van der Waals surface (Shrake–Rupley / Lee–Richards construction). Buri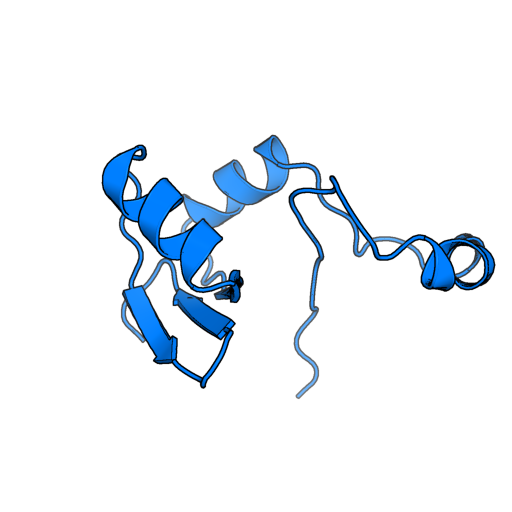ed residues have near-zero SASA; fully exposed residues can exceed 200 Å². The total SASA scales roughly with the number of surface residues.

Q: What are the backbone torsion angles?
A: φ (phi) and ψ (psi) are the two rotatable backbone dihedrals per residue: φ is the C(i-1)–N–Cα–C torsion, ψ is the N–Cα–C–N(i+1) torsion, both in degrees on (−180°, 180°]. α-helical residues cluster near (−60°, −45°); β-strand residues near (−120°, +130°). A Ramachandran plot is simply a scatter of (φ, ψ) for every residue.

Q: Are the domains correctly placed relative to each other?
A: Predicted aligned error is AlphaFold's pairwise confidence. Unlike pLDDT (per-residue), PAE is per-residue-pair and captures whether two parts of the structure are correctly placed relative to each other. Units are ångströms of expected positional error.

Q: What if only a Cα trace is available?
A: P-SEA three-state annotation labels each residue as helix, strand, or coil based purely on the geometry of the Cα trace. It serves as a fallback when the full backbone (and thus DSSP) is unavailable.

Q: What is the amino-acid chain?
A: This is the polypeptide sequence — one letter per residue, N-terminus first. Length ranges from a few dozen residues for small domains to over a thousand for large multi-domain proteins.

Q: What do the rendered images show?
A: The six renders are orthographic views along the three Cartesian axes in both directions. Representation (cartoon, sticks, or surface) and color scheme (sequence-rainbow or by-chain) vary across proteins so the training set covers all the common visualization conventions.

Q: What do the diagnostic plots show?
A: Plot images: a contact map (which residues are close in 3D, as an N×N binary image), a Ramachandran scatter (backbone torsion angles, revealing secondary-structure composition at a glance), and — for AlphaFold structures — a PAE heatmap (pairwise prediction confidence).

Q: How mobile is each atom in the crystal?
A: B-factor (Debye–Waller factor) reflects atomic displacement in the crystal lattice. It is an experimental observable (units Å²), not a prediction; low values mean the atom is pinned down, high values mean it moves or is heterogeneous across the crystal.

Q: Where is each backbone atom in 3D?
A: The mmCIF table is the protein's shape written out atom by atom. For each backbone N, Cα, C, and carbonyl O, it records an (x, y, z) coordinate triple in Å plus the residue type, chain letter, and residue number.